Protein AF-A0A2N1RJE6-F1 (afdb_monomer)

pLDDT: mean 78.8, std 12.14, range [37.72, 94.38]

Sequence (159 aa):
MNTVMRPVQEASGKYKIQRMKLATWMESRVLPWIMLVLTVLTMTLGKRILHKDIPVLFFLLGISVLVTLFFHSSFFHNGLCPYSILLRFSARKPRSIRIVEASACIKCKKCIRVCPSNAITMTGLHGTAIIDPSICHQCEACTEVCPSSAISYKWEKCF

Foldseek 3Di:
DCPQLVVLLVVLVVVVLADPPPDPVLLDPCQLVVLLVVVVVCVVVCVVPPVDPDVVVVVVVVVVSVCSSRYQLLSCLCGNPNCNVVLLVCLVFDQKDKAFALVLAPLPCQLCVQQSNSQWDQDDPSRGIGGNSSRHPVPCRSCVRRPSSRIDMDRDGPD

Nearest PDB structures (foldseek):
  5exe-assembly1_B  TM=8.359E-01  e=6.299E-04  Moorella thermoacetica ATCC 39073
  7o80-assembly1_Bz  TM=8.201E-01  e=4.971E-03  Oryctolagus cuniculus
  9bt4-assembly1_H  TM=6.901E-01  e=7.014E-03  Methanosarcina acetivorans C2A
  8a8o-assembly1_C  TM=8.604E-01  e=3.498E-02  Methanothermococcus thermolithotrophicus DSM 2095
  7bke-assembly1_a  TM=7.650E-01  e=2.210E-02  Methanospirillum hungatei JF-1

Solvent-accessible surface area (backbone atoms only — not comparable to full-atom values): 9205 Å² total; per-residue (Å²): 124,63,84,61,51,52,60,44,47,55,50,24,62,73,69,62,52,66,62,76,77,79,53,77,74,72,72,42,90,56,47,23,56,54,33,31,52,50,52,53,49,51,58,57,49,45,63,73,71,58,85,61,92,68,66,57,67,58,55,52,50,51,51,50,54,57,47,47,46,55,40,58,60,31,52,41,54,70,25,59,32,48,56,36,56,62,50,31,62,57,29,72,70,45,76,58,44,64,46,55,42,66,90,46,50,81,65,78,58,52,40,45,77,54,35,55,52,64,26,47,47,72,54,68,99,82,45,39,61,45,60,44,57,54,54,48,80,80,79,56,53,38,48,77,61,37,91,62,64,27,51,46,82,39,79,49,81,85,124

Structure (mmCIF, N/CA/C/O backbone):
data_AF-A0A2N1RJE6-F1
#
_entry.id   AF-A0A2N1RJE6-F1
#
loop_
_atom_site.group_PDB
_atom_site.id
_atom_site.type_symbol
_atom_site.label_atom_id
_atom_site.label_alt_id
_atom_site.label_comp_id
_atom_site.label_asym_id
_atom_site.label_entity_id
_atom_site.label_seq_id
_atom_site.pdbx_PDB_ins_code
_atom_site.Cartn_x
_atom_site.Cartn_y
_atom_site.Cartn_z
_atom_site.occupancy
_atom_site.B_iso_or_equiv
_atom_site.auth_seq_id
_atom_site.auth_comp_id
_atom_site.auth_asym_id
_atom_site.auth_atom_id
_atom_site.pdbx_PDB_model_num
ATOM 1 N N . MET A 1 1 ? -4.838 -10.061 -10.957 1.00 49.06 1 MET A N 1
ATOM 2 C CA . MET A 1 1 ? -3.437 -9.862 -10.502 1.00 49.06 1 MET A CA 1
ATOM 3 C C . MET A 1 1 ? -3.077 -10.695 -9.267 1.00 49.06 1 MET A C 1
ATOM 5 O O . MET A 1 1 ? -1.940 -11.136 -9.179 1.00 49.06 1 MET A O 1
ATOM 9 N N . ASN A 1 2 ? -4.019 -11.015 -8.369 1.00 56.88 2 ASN A N 1
ATOM 10 C CA . ASN A 1 2 ? -3.747 -11.849 -7.183 1.00 56.88 2 ASN A CA 1
ATOM 11 C C . ASN A 1 2 ? -3.652 -13.366 -7.456 1.00 56.88 2 ASN A C 1
ATOM 13 O O . ASN A 1 2 ? -3.200 -14.109 -6.590 1.00 56.88 2 ASN A O 1
ATOM 17 N N . THR A 1 3 ? -4.045 -13.820 -8.651 1.00 65.31 3 THR A N 1
ATOM 18 C CA . THR A 1 3 ? -4.135 -15.240 -9.034 1.00 65.31 3 THR A CA 1
ATOM 19 C C . THR A 1 3 ? -2.788 -15.964 -9.015 1.00 65.31 3 THR A C 1
ATOM 21 O O . THR A 1 3 ? -2.731 -17.135 -8.666 1.00 65.31 3 THR A O 1
ATOM 24 N N . VAL A 1 4 ? -1.700 -15.263 -9.356 1.00 67.88 4 VAL A N 1
ATOM 25 C CA . VAL A 1 4 ? -0.339 -15.832 -9.384 1.00 67.88 4 VAL A CA 1
ATOM 26 C C . VAL A 1 4 ? 0.466 -15.413 -8.154 1.00 67.88 4 VAL A C 1
ATOM 28 O O . VAL A 1 4 ? 1.224 -16.208 -7.609 1.00 67.88 4 VAL A O 1
ATOM 31 N N . MET A 1 5 ? 0.276 -14.186 -7.660 1.00 65.62 5 MET A N 1
ATOM 32 C CA . MET A 1 5 ? 1.075 -13.667 -6.545 1.00 65.62 5 MET A CA 1
ATOM 33 C C . MET A 1 5 ? 0.746 -14.320 -5.196 1.00 65.62 5 MET A C 1
ATOM 35 O O . MET A 1 5 ? 1.675 -14.545 -4.427 1.00 65.62 5 MET A O 1
ATOM 39 N N . ARG A 1 6 ? -0.521 -14.659 -4.895 1.00 68.88 6 ARG A N 1
ATOM 40 C CA . ARG A 1 6 ? -0.880 -15.287 -3.602 1.00 68.88 6 ARG A CA 1
ATOM 41 C C . ARG A 1 6 ? -0.241 -16.677 -3.428 1.00 68.88 6 ARG A C 1
ATOM 43 O O . ARG A 1 6 ? 0.451 -16.857 -2.428 1.00 68.88 6 ARG A O 1
ATOM 50 N N . PRO A 1 7 ? -0.338 -17.609 -4.401 1.00 72.25 7 PRO A N 1
ATOM 51 C CA . PRO A 1 7 ? 0.344 -18.903 -4.303 1.00 72.25 7 PRO A CA 1
ATOM 52 C C . PRO A 1 7 ? 1.868 -18.771 -4.195 1.00 72.25 7 PRO A C 1
ATOM 54 O O . PRO A 1 7 ? 2.505 -19.489 -3.429 1.00 72.25 7 PRO A O 1
ATOM 57 N N . VAL A 1 8 ? 2.463 -17.826 -4.934 1.00 71.12 8 VAL A N 1
ATOM 58 C CA . VAL A 1 8 ? 3.912 -17.568 -4.900 1.00 71.12 8 VAL A CA 1
ATOM 59 C C . VAL A 1 8 ? 4.354 -17.035 -3.535 1.00 71.12 8 VAL A C 1
ATOM 61 O O . VAL A 1 8 ? 5.383 -17.464 -3.015 1.00 71.12 8 VAL A O 1
ATOM 64 N N . GLN A 1 9 ? 3.572 -16.146 -2.916 1.00 67.50 9 GLN A N 1
ATOM 65 C CA . GLN A 1 9 ? 3.840 -15.651 -1.564 1.00 67.50 9 GLN A CA 1
ATOM 66 C C . GLN A 1 9 ? 3.695 -16.749 -0.506 1.00 67.50 9 GLN A C 1
ATOM 68 O O . GLN A 1 9 ? 4.545 -16.852 0.376 1.00 67.50 9 GLN A O 1
ATOM 73 N N . GLU A 1 10 ? 2.665 -17.591 -0.604 1.00 72.19 10 GLU A N 1
ATOM 74 C CA . GLU A 1 10 ? 2.461 -18.731 0.299 1.00 72.19 10 GLU A CA 1
ATOM 75 C C . GLU A 1 10 ? 3.603 -19.748 0.187 1.00 72.19 10 GLU A C 1
ATOM 77 O O . GLU A 1 10 ? 4.158 -20.185 1.200 1.00 72.19 10 GLU A O 1
ATOM 82 N N . ALA A 1 11 ? 4.017 -20.070 -1.043 1.00 72.50 11 ALA A N 1
ATOM 83 C CA . ALA A 1 11 ? 5.150 -20.946 -1.305 1.00 72.50 11 ALA A CA 1
ATOM 84 C C . ALA A 1 11 ? 6.459 -20.343 -0.774 1.00 72.50 11 ALA A C 1
ATOM 86 O O . ALA A 1 11 ? 7.194 -21.006 -0.044 1.00 72.50 11 ALA A O 1
ATOM 87 N N . SER A 1 12 ? 6.739 -19.073 -1.068 1.00 65.31 12 SER A N 1
ATOM 88 C CA . SER A 1 12 ? 7.966 -18.412 -0.608 1.00 65.31 12 SER A CA 1
ATOM 89 C C . SER A 1 12 ? 8.026 -18.284 0.924 1.00 65.31 12 SER A C 1
ATOM 91 O O . SER A 1 12 ? 9.076 -18.529 1.529 1.00 65.31 12 SER A O 1
ATOM 93 N N . GLY A 1 13 ? 6.888 -18.014 1.577 1.00 63.62 13 GLY A N 1
ATOM 94 C CA . GLY A 1 13 ? 6.765 -18.020 3.036 1.00 63.62 13 GLY A CA 1
ATOM 95 C C . GLY A 1 13 ? 7.032 -19.398 3.650 1.00 63.62 13 GLY A C 1
ATOM 96 O O . GLY A 1 13 ? 7.708 -19.496 4.676 1.00 63.62 13 GLY A O 1
ATOM 97 N N . LYS A 1 14 ? 6.586 -20.474 2.986 1.00 70.06 14 LYS A N 1
ATOM 98 C CA . LYS A 1 14 ? 6.837 -21.866 3.396 1.00 70.06 14 LYS A CA 1
ATOM 99 C C . LYS A 1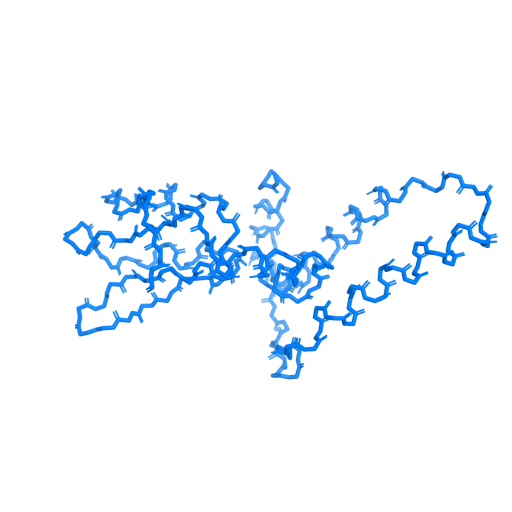 14 ? 8.324 -22.239 3.329 1.00 70.06 14 LYS A C 1
ATOM 101 O O . LYS A 1 14 ? 8.812 -22.923 4.225 1.00 70.06 14 LYS A O 1
ATOM 106 N N . TYR A 1 15 ? 9.051 -21.753 2.320 1.00 70.31 15 TYR A N 1
ATOM 107 C CA . TYR A 1 15 ? 10.483 -22.035 2.129 1.00 70.31 15 TYR A CA 1
ATOM 108 C C . TYR A 1 15 ? 11.434 -21.037 2.825 1.00 70.31 15 TYR A C 1
ATOM 110 O O . TYR A 1 15 ? 12.647 -21.188 2.723 1.00 70.31 15 TYR A O 1
ATOM 118 N N . LYS A 1 16 ? 10.921 -20.033 3.561 1.00 59.00 16 LYS A N 1
ATOM 119 C CA . LYS A 1 16 ? 11.710 -18.995 4.272 1.00 59.00 16 LYS A CA 1
ATOM 120 C C . LYS A 1 16 ? 12.694 -18.197 3.387 1.00 59.00 16 LYS A C 1
ATOM 122 O O . LYS A 1 16 ? 13.627 -17.591 3.914 1.00 59.00 16 LYS A O 1
ATOM 127 N N . ILE A 1 17 ? 12.476 -18.142 2.071 1.00 65.31 17 ILE A N 1
ATOM 128 C CA . ILE A 1 17 ? 13.359 -17.447 1.109 1.00 65.31 17 ILE A CA 1
ATOM 129 C C . ILE A 1 17 ? 13.185 -15.914 1.193 1.00 65.31 17 ILE A C 1
ATOM 131 O O . ILE A 1 17 ? 14.131 -15.160 0.967 1.00 65.31 17 ILE A O 1
ATOM 135 N N . GLN A 1 18 ? 12.006 -15.440 1.618 1.00 57.16 18 GLN A N 1
ATOM 136 C CA . GLN A 1 18 ? 11.656 -14.029 1.860 1.00 57.16 18 GLN A CA 1
ATOM 137 C C . GLN A 1 18 ? 12.379 -13.416 3.081 1.00 57.16 18 GLN A C 1
ATOM 139 O O . GLN A 1 18 ? 11.746 -13.016 4.057 1.00 57.16 18 GLN A O 1
ATOM 144 N N . ARG A 1 19 ? 13.716 -13.360 3.094 1.00 53.62 19 ARG A N 1
ATOM 145 C CA . ARG A 1 19 ? 14.463 -12.830 4.254 1.00 53.62 19 ARG A CA 1
ATOM 146 C C . ARG A 1 19 ? 15.744 -12.061 3.946 1.00 53.62 19 ARG A C 1
ATOM 148 O O . ARG A 1 19 ? 16.571 -11.883 4.838 1.00 53.62 19 ARG A O 1
ATOM 155 N N . MET A 1 20 ? 15.899 -11.510 2.747 1.00 53.41 20 MET A N 1
ATOM 156 C CA . MET A 1 20 ? 16.906 -10.460 2.577 1.00 53.41 20 MET A CA 1
ATOM 157 C C . MET A 1 20 ? 16.403 -9.197 3.283 1.00 53.41 20 MET A C 1
ATOM 159 O O . MET A 1 20 ? 15.420 -8.593 2.854 1.00 53.41 20 MET A O 1
ATOM 163 N N . LYS A 1 21 ? 17.027 -8.838 4.417 1.00 47.59 21 LYS A N 1
ATOM 164 C CA . LYS A 1 21 ? 16.762 -7.571 5.113 1.00 47.59 21 LYS A CA 1
ATOM 165 C C . LYS A 1 21 ? 16.907 -6.448 4.090 1.00 47.59 21 LYS A C 1
ATOM 167 O O . LYS A 1 21 ? 17.972 -6.293 3.497 1.00 47.59 21 LYS A O 1
ATOM 172 N N . LEU A 1 22 ? 15.828 -5.701 3.877 1.00 52.66 22 LEU A N 1
ATOM 173 C CA . LEU A 1 22 ? 15.826 -4.521 3.029 1.00 52.66 22 LEU A CA 1
ATOM 174 C C . LEU A 1 22 ? 16.869 -3.554 3.609 1.00 52.66 22 LEU A C 1
ATOM 176 O O . LEU A 1 22 ? 16.665 -2.995 4.685 1.00 52.66 22 LEU A O 1
ATOM 180 N N . ALA A 1 23 ? 18.030 -3.429 2.962 1.00 53.72 23 ALA A N 1
ATOM 181 C CA . ALA A 1 23 ? 18.984 -2.387 3.312 1.00 53.72 23 ALA A CA 1
ATOM 182 C C . ALA A 1 23 ? 18.255 -1.044 3.176 1.00 53.72 23 ALA A C 1
ATOM 184 O O . ALA A 1 23 ? 17.558 -0.830 2.185 1.00 53.72 23 ALA A O 1
ATOM 185 N N . THR A 1 24 ? 18.407 -0.139 4.141 1.00 55.41 24 THR A N 1
ATOM 186 C CA . THR A 1 24 ? 17.721 1.170 4.168 1.00 55.41 24 THR A CA 1
ATOM 187 C C . THR A 1 24 ? 17.936 1.997 2.890 1.00 55.41 24 THR A C 1
ATOM 189 O O . THR A 1 24 ? 17.130 2.859 2.558 1.00 55.41 24 THR A O 1
ATOM 192 N N . TRP A 1 25 ? 18.981 1.686 2.119 1.00 48.84 25 TRP A N 1
ATOM 193 C CA . TRP A 1 25 ? 19.288 2.286 0.819 1.00 48.84 25 TRP A CA 1
ATOM 194 C C . TRP A 1 25 ? 18.347 1.852 -0.329 1.00 48.84 25 TRP A C 1
ATOM 196 O O . TRP A 1 25 ? 18.088 2.628 -1.251 1.00 48.84 25 TRP A O 1
ATOM 206 N N . MET A 1 26 ? 17.777 0.640 -0.262 1.00 52.56 26 MET A N 1
ATOM 207 C CA . MET A 1 26 ? 16.804 0.118 -1.242 1.00 52.56 26 MET A CA 1
ATOM 208 C C . MET A 1 26 ? 15.398 0.714 -1.074 1.00 52.56 26 MET A C 1
ATOM 210 O O . MET A 1 26 ? 14.578 0.609 -1.982 1.00 52.56 26 MET A O 1
ATOM 214 N N . GLU A 1 27 ? 15.129 1.388 0.044 1.00 61.47 27 GLU A N 1
ATOM 215 C CA . GLU A 1 27 ? 13.894 2.142 0.296 1.00 61.47 27 GLU A CA 1
ATOM 216 C C . GLU A 1 27 ? 14.061 3.634 -0.052 1.00 61.47 27 GLU A C 1
ATOM 218 O O . GLU A 1 27 ? 13.446 4.526 0.531 1.00 61.47 27 GLU A O 1
ATOM 223 N N . SER A 1 28 ? 14.933 3.947 -1.013 1.00 67.38 28 SER A N 1
ATOM 224 C CA . SER A 1 28 ? 15.125 5.321 -1.465 1.00 67.38 28 SER A CA 1
ATOM 225 C C . SER A 1 28 ? 13.970 5.771 -2.368 1.00 67.38 28 SER A C 1
ATOM 227 O O . SER A 1 28 ? 13.516 5.050 -3.259 1.00 67.38 28 SER A O 1
ATOM 229 N N . ARG A 1 29 ? 13.528 7.030 -2.212 1.00 70.19 29 ARG A N 1
ATOM 230 C CA . ARG A 1 29 ? 12.538 7.666 -3.115 1.00 70.19 29 ARG A CA 1
ATOM 231 C C . ARG A 1 29 ? 13.012 7.751 -4.577 1.00 70.19 29 ARG A C 1
ATOM 233 O O . ARG A 1 29 ? 12.230 8.124 -5.448 1.00 70.19 29 ARG A O 1
ATOM 240 N N . VAL A 1 30 ? 14.279 7.429 -4.831 1.00 81.75 30 VAL A N 1
ATOM 241 C CA . VAL A 1 30 ? 14.953 7.509 -6.130 1.00 81.75 30 VAL A CA 1
ATOM 242 C C . VAL A 1 30 ? 14.752 6.232 -6.952 1.00 81.75 30 VAL A C 1
ATOM 244 O O . VAL A 1 30 ? 14.695 6.298 -8.177 1.00 81.75 30 VAL A O 1
ATOM 247 N N . LEU A 1 31 ? 14.579 5.075 -6.305 1.00 83.81 31 LEU A N 1
ATOM 248 C CA . LEU A 1 31 ? 14.529 3.777 -6.982 1.00 83.81 31 LEU A CA 1
ATOM 249 C C . LEU A 1 31 ? 13.402 3.668 -8.035 1.00 83.81 31 LEU A C 1
ATOM 251 O O . LEU A 1 31 ? 13.690 3.240 -9.155 1.00 83.81 31 LEU A O 1
ATOM 255 N N . PRO A 1 32 ? 12.172 4.159 -7.784 1.00 84.81 32 PRO A N 1
ATOM 256 C CA . PRO A 1 32 ? 11.134 4.187 -8.813 1.00 84.81 32 PRO A CA 1
ATOM 257 C C . PRO A 1 32 ? 11.488 5.052 -10.035 1.00 84.81 32 PRO A C 1
ATOM 259 O O . PRO A 1 32 ? 11.089 4.725 -11.151 1.00 84.81 32 PRO A O 1
ATOM 262 N N . TRP A 1 33 ? 12.243 6.145 -9.852 1.00 86.00 33 TRP A N 1
ATOM 263 C CA . TRP A 1 33 ? 12.640 7.037 -10.953 1.00 86.00 33 TRP A CA 1
ATOM 264 C C . TRP A 1 33 ? 13.668 6.359 -11.848 1.00 86.00 33 TRP A C 1
ATOM 266 O O . TRP A 1 33 ? 13.530 6.389 -13.069 1.00 86.00 33 TRP A O 1
ATOM 276 N N . ILE A 1 34 ? 14.649 5.690 -11.235 1.00 88.06 34 ILE A N 1
AT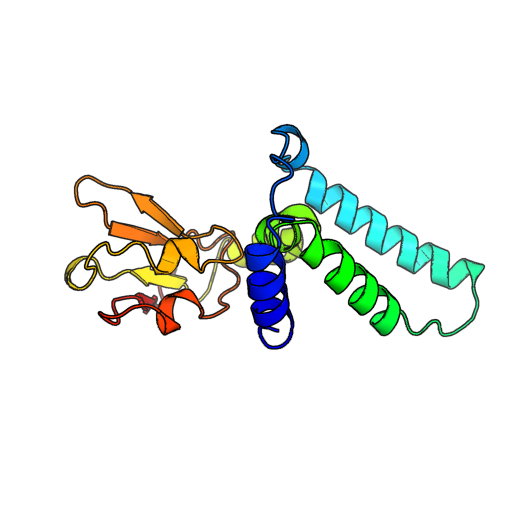OM 277 C CA . ILE A 1 34 ? 15.642 4.883 -11.950 1.00 88.06 34 ILE A CA 1
ATOM 278 C C . ILE A 1 34 ? 14.935 3.812 -12.784 1.00 88.06 34 ILE A C 1
ATOM 280 O O . ILE A 1 34 ? 15.224 3.671 -13.968 1.00 88.06 34 ILE A O 1
ATOM 284 N N . MET A 1 35 ? 13.968 3.101 -12.199 1.00 87.06 35 MET A N 1
ATOM 285 C CA . MET A 1 35 ? 13.232 2.039 -12.892 1.00 87.06 35 MET A CA 1
ATOM 286 C C . MET A 1 35 ? 12.370 2.562 -14.042 1.00 87.06 35 MET A C 1
ATOM 288 O O . MET A 1 35 ? 12.318 1.933 -15.100 1.00 87.06 35 MET A O 1
ATOM 292 N N . LEU A 1 36 ? 11.729 3.722 -13.876 1.00 86.88 36 LEU A N 1
ATOM 293 C CA . LEU A 1 36 ? 10.970 4.372 -14.945 1.00 86.88 36 LEU A CA 1
ATOM 294 C C . LEU A 1 36 ? 11.892 4.756 -16.110 1.00 86.88 36 LEU A C 1
ATOM 296 O O . LEU A 1 36 ? 11.615 4.388 -17.251 1.00 86.88 36 LEU A O 1
ATOM 300 N N . VAL A 1 37 ? 13.017 5.424 -15.828 1.00 89.50 37 VAL A N 1
ATOM 301 C CA . VAL A 1 37 ? 14.004 5.816 -16.848 1.00 89.50 37 VAL A CA 1
ATOM 302 C C . VAL A 1 37 ? 14.588 4.588 -17.547 1.00 89.50 37 VAL A C 1
ATOM 304 O O . VAL A 1 37 ? 14.621 4.548 -18.774 1.00 89.50 37 VAL A O 1
ATOM 307 N N . LEU A 1 38 ? 14.972 3.553 -16.795 1.00 88.56 38 LEU A N 1
ATOM 308 C CA . LEU A 1 38 ? 15.495 2.298 -17.338 1.00 88.56 38 LEU A CA 1
ATOM 309 C C . LEU A 1 38 ? 14.478 1.606 -18.258 1.00 88.56 38 LEU A C 1
ATOM 311 O O . LEU A 1 38 ? 14.834 1.132 -19.335 1.00 88.56 38 LEU A O 1
ATOM 315 N N . THR A 1 39 ? 13.201 1.578 -17.876 1.00 84.62 39 THR A N 1
ATOM 316 C CA . THR A 1 39 ? 12.141 0.973 -18.697 1.00 84.62 39 THR A CA 1
ATOM 317 C C . THR A 1 39 ? 11.930 1.759 -19.996 1.00 84.62 39 THR A C 1
ATOM 319 O O . THR A 1 39 ? 11.854 1.173 -21.071 1.00 84.62 39 THR A O 1
ATOM 322 N N . VAL A 1 40 ? 11.915 3.094 -19.940 1.00 87.56 40 VAL A N 1
ATOM 323 C CA . VAL A 1 40 ? 11.794 3.936 -21.145 1.00 87.56 40 VAL A CA 1
ATOM 324 C C . VAL A 1 40 ? 13.020 3.787 -22.057 1.00 87.56 40 VAL A C 1
ATOM 326 O O . VAL A 1 40 ? 12.874 3.651 -23.275 1.00 87.56 40 VAL A O 1
ATOM 329 N N . LEU A 1 41 ? 14.230 3.753 -21.491 1.00 87.94 41 LEU A N 1
ATOM 330 C CA . LEU A 1 41 ? 15.469 3.541 -22.245 1.00 87.94 41 LEU A CA 1
ATOM 331 C C . LEU A 1 41 ? 15.486 2.170 -22.922 1.00 87.94 41 LEU A C 1
ATOM 333 O O . LEU A 1 41 ? 15.725 2.088 -24.119 1.00 87.94 41 LEU A O 1
ATOM 337 N N . THR A 1 42 ? 15.168 1.096 -22.203 1.00 83.62 42 THR A N 1
ATOM 338 C CA . THR A 1 42 ? 15.127 -0.257 -22.786 1.00 83.62 42 THR A CA 1
ATOM 339 C C . THR A 1 42 ? 14.084 -0.376 -23.898 1.00 83.62 42 THR A C 1
ATOM 341 O O . THR A 1 42 ? 14.373 -0.973 -24.933 1.00 83.62 42 THR A O 1
ATOM 344 N N . MET A 1 43 ? 12.911 0.252 -23.759 1.00 78.38 43 MET A N 1
ATOM 345 C CA . MET A 1 43 ? 11.888 0.266 -24.813 1.00 78.38 43 MET A CA 1
ATOM 346 C C . MET A 1 43 ? 12.311 1.075 -26.050 1.00 78.38 43 MET A C 1
ATOM 348 O O . MET A 1 43 ? 12.019 0.673 -27.178 1.00 78.38 43 MET A O 1
ATOM 352 N N . THR A 1 44 ? 13.006 2.201 -25.868 1.00 83.06 44 THR A N 1
ATOM 353 C CA . THR A 1 44 ? 13.477 3.048 -26.981 1.00 83.06 44 THR A CA 1
ATOM 354 C C . THR A 1 44 ? 14.695 2.457 -27.693 1.00 83.06 44 THR A C 1
ATOM 356 O O . THR A 1 44 ? 14.741 2.457 -28.924 1.00 83.06 44 THR A O 1
ATOM 359 N N . LEU A 1 45 ? 15.649 1.890 -26.948 1.00 82.44 45 LEU A N 1
ATOM 360 C CA . LEU A 1 45 ? 16.838 1.227 -27.492 1.00 82.44 45 LEU A CA 1
ATOM 361 C C . LEU A 1 45 ? 16.499 -0.131 -28.118 1.00 82.44 45 LEU A C 1
ATOM 3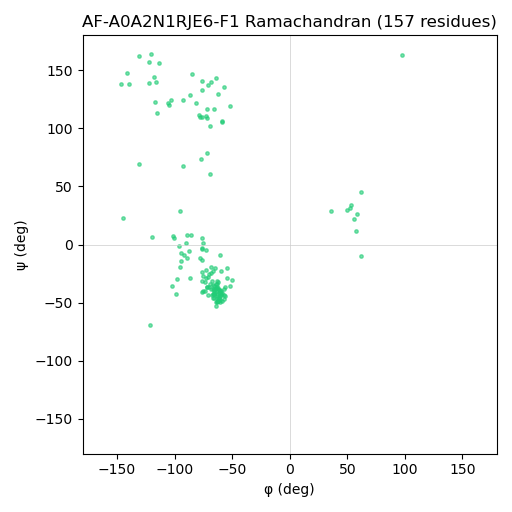63 O O . LEU A 1 45 ? 16.989 -0.448 -29.198 1.00 82.44 45 LEU A O 1
ATOM 367 N N . GLY A 1 46 ? 15.610 -0.908 -27.492 1.00 73.75 46 GLY A N 1
ATOM 368 C CA . GLY A 1 46 ? 15.175 -2.213 -27.994 1.00 73.75 46 GLY A CA 1
ATOM 369 C C . GLY A 1 46 ? 14.513 -2.122 -29.369 1.00 73.75 46 GLY A C 1
ATOM 370 O O . GLY A 1 46 ? 14.834 -2.914 -30.253 1.00 73.75 46 GLY A O 1
ATOM 371 N N . LYS A 1 47 ? 13.675 -1.097 -29.596 1.00 71.44 47 LYS A N 1
ATOM 372 C CA . LYS A 1 47 ? 13.103 -0.816 -30.925 1.00 71.44 47 LYS A CA 1
ATOM 373 C C . LYS A 1 47 ? 14.155 -0.429 -31.967 1.00 71.44 47 LYS A C 1
ATOM 375 O O . LYS A 1 47 ? 13.980 -0.765 -33.133 1.00 71.44 47 LYS A O 1
ATOM 380 N N . ARG A 1 48 ? 15.221 0.276 -31.564 1.00 77.06 48 ARG A N 1
ATOM 381 C CA . ARG A 1 48 ? 16.305 0.690 -32.472 1.00 77.06 48 ARG A CA 1
ATOM 382 C C . ARG A 1 48 ? 17.257 -0.445 -32.842 1.00 77.06 48 ARG A C 1
ATOM 384 O O . ARG A 1 48 ? 17.807 -0.402 -33.931 1.00 77.06 48 ARG A O 1
ATOM 391 N N . ILE A 1 49 ? 17.479 -1.409 -31.947 1.00 78.19 49 ILE A N 1
ATOM 392 C CA . ILE A 1 49 ? 18.514 -2.436 -32.131 1.00 78.19 49 ILE A CA 1
ATOM 393 C C . ILE A 1 49 ? 17.932 -3.751 -32.658 1.00 78.19 49 ILE A C 1
ATOM 395 O O . ILE A 1 49 ? 18.543 -4.365 -33.526 1.00 78.19 49 ILE A O 1
ATOM 399 N N . LEU A 1 50 ? 16.784 -4.217 -32.144 1.00 69.38 50 LEU A N 1
ATOM 400 C CA . LEU A 1 50 ? 16.400 -5.620 -32.343 1.00 69.38 50 LEU A CA 1
ATOM 401 C C . LEU A 1 50 ? 15.483 -5.912 -33.539 1.00 69.38 50 LEU A C 1
ATOM 403 O O . LEU A 1 50 ? 15.362 -7.087 -33.860 1.00 69.38 50 LEU A O 1
ATOM 407 N N . HIS A 1 51 ? 14.844 -4.910 -34.172 1.00 70.69 51 HIS A N 1
ATOM 408 C CA . HIS A 1 51 ? 13.942 -5.037 -35.347 1.00 70.69 51 HIS A CA 1
ATOM 409 C C . HIS A 1 51 ? 13.053 -6.308 -35.397 1.00 70.69 51 HIS A C 1
ATOM 411 O O . HIS A 1 51 ? 12.695 -6.794 -36.467 1.00 70.69 51 HIS A O 1
ATOM 417 N N . LYS A 1 52 ? 12.689 -6.864 -34.238 1.00 75.56 52 LYS A N 1
ATOM 418 C CA . LYS A 1 52 ? 11.966 -8.127 -34.086 1.00 75.56 52 LYS A CA 1
ATOM 419 C C . LYS A 1 52 ? 10.948 -7.958 -32.975 1.00 75.56 52 LYS A C 1
ATOM 421 O O . LYS A 1 52 ? 11.264 -7.377 -31.935 1.00 75.56 52 LYS A O 1
ATOM 426 N N . ASP A 1 53 ? 9.752 -8.492 -33.189 1.00 68.00 53 ASP A N 1
ATOM 427 C CA . ASP A 1 53 ? 8.675 -8.490 -32.204 1.00 68.00 53 ASP A CA 1
ATOM 428 C C . ASP A 1 53 ? 9.009 -9.474 -31.081 1.00 68.00 53 ASP A C 1
ATOM 430 O O . ASP A 1 53 ? 8.562 -10.620 -31.043 1.00 68.00 53 ASP A O 1
ATOM 434 N N . ILE A 1 54 ? 9.876 -9.045 -30.165 1.00 70.69 54 ILE A N 1
ATOM 435 C CA . ILE A 1 54 ? 10.098 -9.768 -28.920 1.00 70.69 54 ILE A CA 1
ATOM 436 C C . ILE A 1 54 ? 8.767 -9.748 -28.173 1.00 70.69 54 ILE A C 1
ATOM 438 O O . ILE A 1 54 ? 8.207 -8.667 -27.961 1.00 70.69 54 ILE A O 1
ATOM 442 N N . PRO A 1 55 ? 8.263 -10.895 -27.700 1.00 78.75 55 PRO A N 1
ATOM 443 C CA . PRO A 1 55 ? 7.075 -10.912 -26.873 1.00 78.75 55 PRO A CA 1
ATOM 444 C C . PRO A 1 55 ? 7.450 -10.464 -25.451 1.00 78.75 55 PRO A C 1
ATOM 446 O O . PRO A 1 55 ? 7.538 -11.261 -24.517 1.00 78.75 55 PRO A O 1
ATOM 449 N N . VAL A 1 56 ? 7.699 -9.157 -25.294 1.00 75.44 56 VAL A N 1
ATOM 450 C CA . VAL A 1 56 ? 8.146 -8.479 -24.061 1.00 75.44 56 VAL A CA 1
ATOM 451 C C . VAL A 1 56 ? 7.266 -8.848 -22.864 1.00 75.44 56 VAL A C 1
ATOM 453 O O . VAL A 1 56 ? 7.758 -8.944 -21.742 1.00 75.44 56 VAL A O 1
ATOM 456 N N . LEU A 1 57 ? 5.986 -9.138 -23.107 1.00 77.62 57 LEU A N 1
ATOM 457 C CA . LEU A 1 57 ? 5.046 -9.597 -22.091 1.00 77.62 57 LEU A CA 1
ATOM 458 C C . LEU A 1 57 ? 5.518 -10.867 -21.364 1.00 77.62 57 LEU A C 1
ATOM 460 O O . LEU A 1 57 ? 5.451 -10.908 -20.138 1.00 77.62 57 LEU A O 1
ATOM 464 N N . PHE A 1 58 ? 6.033 -11.878 -22.075 1.00 81.50 58 PHE A N 1
ATOM 465 C CA . PHE A 1 58 ? 6.493 -13.121 -21.440 1.00 81.50 58 PHE A CA 1
ATOM 466 C C . PHE A 1 58 ? 7.769 -12.909 -20.627 1.00 81.50 58 PHE A C 1
ATOM 468 O O . PHE A 1 58 ? 7.902 -13.467 -19.539 1.00 81.50 58 PHE A O 1
ATOM 475 N N . PHE A 1 59 ? 8.680 -12.058 -21.105 1.00 81.12 59 PHE A N 1
ATOM 476 C CA . PHE A 1 59 ? 9.895 -11.715 -20.367 1.00 81.12 59 PHE A CA 1
ATOM 477 C C . PHE A 1 59 ? 9.583 -10.912 -19.101 1.00 81.12 59 PHE A C 1
ATOM 479 O O . PHE A 1 59 ? 10.100 -11.231 -18.035 1.00 81.12 59 PHE A O 1
ATOM 486 N N . LEU A 1 60 ? 8.687 -9.922 -19.180 1.00 74.94 60 LEU A N 1
ATOM 487 C CA . LEU A 1 60 ? 8.235 -9.161 -18.011 1.00 74.94 60 LEU A CA 1
ATOM 488 C C . LEU A 1 60 ? 7.502 -10.046 -16.998 1.00 74.94 60 LEU A C 1
ATOM 490 O O . LEU A 1 60 ? 7.723 -9.904 -15.796 1.00 74.94 60 LEU A O 1
ATOM 494 N N . LEU A 1 61 ? 6.673 -10.980 -17.470 1.00 79.56 61 LEU A N 1
ATOM 495 C CA . LEU A 1 61 ? 6.012 -11.965 -16.618 1.00 79.56 61 LEU A CA 1
ATOM 496 C C . LEU A 1 61 ? 7.045 -12.863 -15.916 1.00 79.56 61 LEU A C 1
ATOM 498 O O . LEU A 1 61 ? 6.990 -13.016 -14.699 1.00 79.56 61 LEU A O 1
ATOM 502 N N . GLY A 1 62 ? 8.014 -13.405 -16.660 1.00 83.81 62 GLY A N 1
ATOM 503 C CA . GLY A 1 62 ? 9.068 -14.266 -16.118 1.00 83.81 62 GLY A CA 1
ATOM 504 C C . GLY A 1 62 ? 9.941 -13.553 -15.083 1.00 83.81 62 GLY A C 1
ATOM 505 O O . GLY A 1 62 ? 10.157 -14.079 -13.992 1.00 83.81 62 GLY A O 1
ATOM 506 N N . ILE A 1 63 ? 10.372 -12.321 -15.380 1.00 82.12 63 ILE A N 1
ATOM 507 C CA . ILE A 1 63 ? 11.133 -11.478 -14.446 1.00 82.12 63 ILE A CA 1
ATOM 508 C C . ILE A 1 63 ? 10.291 -11.156 -13.208 1.00 82.12 63 ILE A C 1
ATOM 510 O O . ILE A 1 63 ? 10.799 -11.242 -12.094 1.00 82.12 63 ILE A O 1
ATOM 514 N N . SER A 1 64 ? 9.006 -10.826 -13.368 1.00 76.19 64 SER A N 1
ATOM 515 C CA . SER A 1 64 ? 8.109 -10.540 -12.244 1.00 76.19 64 SER A CA 1
ATOM 516 C C . SER A 1 64 ? 7.971 -11.739 -11.304 1.00 76.19 64 SER A C 1
ATOM 518 O O . SER A 1 64 ? 8.158 -11.577 -10.098 1.00 76.19 64 SER A O 1
ATOM 520 N N . VAL A 1 65 ? 7.723 -12.939 -11.845 1.00 82.19 65 VAL A N 1
ATOM 521 C CA . VAL A 1 65 ? 7.626 -14.177 -11.056 1.00 82.19 65 VAL A CA 1
ATOM 522 C C . VAL A 1 65 ? 8.940 -14.443 -10.325 1.00 82.19 65 VAL A C 1
ATOM 524 O O . VAL A 1 65 ? 8.931 -14.626 -9.108 1.00 82.19 65 VAL A O 1
ATOM 527 N N . LEU A 1 66 ? 10.071 -14.375 -11.033 1.00 81.75 66 LEU A N 1
ATOM 528 C CA . LEU A 1 66 ? 11.393 -14.593 -10.450 1.00 81.75 66 LEU A CA 1
ATOM 529 C C . LEU A 1 66 ? 11.678 -13.604 -9.311 1.00 81.75 66 LEU A C 1
ATOM 531 O O . LEU A 1 66 ? 12.029 -14.016 -8.211 1.00 81.75 66 LEU A O 1
ATOM 535 N N . VAL A 1 67 ? 11.441 -12.308 -9.524 1.00 77.19 67 VAL A N 1
ATOM 536 C CA . VAL A 1 67 ? 11.624 -11.272 -8.497 1.00 77.19 67 VAL A CA 1
ATOM 537 C C . VAL A 1 67 ? 10.708 -11.511 -7.295 1.00 77.19 67 VAL A C 1
ATOM 539 O O . VAL A 1 67 ? 11.164 -11.390 -6.162 1.00 77.19 67 VAL A O 1
ATOM 542 N N . THR A 1 68 ? 9.443 -11.891 -7.502 1.00 73.00 68 THR A N 1
ATOM 543 C CA . THR A 1 68 ? 8.497 -12.144 -6.397 1.00 73.00 68 THR A CA 1
ATOM 544 C C . THR A 1 68 ? 8.829 -13.373 -5.548 1.00 73.00 68 THR A C 1
ATOM 546 O O . THR A 1 68 ? 8.373 -13.457 -4.407 1.00 73.00 68 THR A O 1
ATOM 549 N N . LEU A 1 69 ? 9.644 -14.305 -6.055 1.00 76.69 69 LEU A N 1
ATOM 550 C CA . LEU A 1 69 ? 10.142 -15.434 -5.265 1.00 76.69 69 LEU A CA 1
ATOM 551 C C . LEU A 1 69 ? 11.188 -14.992 -4.229 1.00 76.69 69 LEU A C 1
ATOM 553 O O . LEU A 1 69 ? 11.188 -15.517 -3.114 1.00 76.69 69 LEU A O 1
ATOM 557 N N . PHE A 1 70 ? 12.031 -14.011 -4.578 1.00 77.75 70 PHE A N 1
ATOM 558 C CA . PHE A 1 70 ? 13.140 -13.528 -3.743 1.00 77.75 70 PHE A CA 1
ATOM 559 C C . PHE A 1 70 ? 12.815 -12.261 -2.933 1.00 77.75 70 PHE A C 1
ATOM 561 O O . PHE A 1 70 ? 13.358 -12.071 -1.845 1.00 77.75 70 PHE A O 1
ATOM 568 N N . PHE A 1 71 ? 11.928 -11.396 -3.431 1.00 73.56 71 PHE A N 1
ATOM 569 C CA . PHE A 1 71 ? 11.601 -10.101 -2.829 1.00 73.56 71 PHE A CA 1
ATOM 570 C C . PHE A 1 71 ? 10.127 -10.019 -2.416 1.00 73.56 71 PHE A C 1
ATOM 572 O O . PHE A 1 71 ? 9.235 -10.513 -3.104 1.00 73.56 71 PHE A O 1
ATOM 579 N N . HIS A 1 72 ? 9.853 -9.341 -1.295 1.00 71.31 72 HIS A N 1
ATOM 580 C CA . HIS A 1 72 ? 8.481 -9.085 -0.852 1.00 71.31 72 HIS A CA 1
ATOM 581 C C . HIS A 1 72 ? 7.745 -8.200 -1.868 1.00 71.31 72 HIS A C 1
ATOM 583 O O . HIS A 1 72 ? 8.322 -7.261 -2.422 1.00 71.31 72 HIS A O 1
ATOM 589 N N . SER A 1 73 ? 6.450 -8.438 -2.082 1.00 72.56 73 SER A N 1
ATOM 590 C CA . SER A 1 73 ? 5.664 -7.714 -3.095 1.00 72.56 73 SER A CA 1
ATOM 591 C C . SER A 1 73 ? 5.614 -6.201 -2.873 1.00 72.56 73 SER A C 1
ATOM 593 O O . SER A 1 73 ? 5.455 -5.444 -3.830 1.00 72.56 73 SER A O 1
ATOM 595 N N . SER A 1 74 ? 5.842 -5.744 -1.642 1.00 74.00 74 SER A N 1
ATOM 596 C CA . SER A 1 74 ? 5.962 -4.318 -1.322 1.00 74.00 74 SER A CA 1
ATOM 597 C C . SER A 1 74 ? 7.139 -3.662 -2.026 1.00 74.00 74 SER A C 1
ATOM 599 O O . SER A 1 74 ? 7.005 -2.540 -2.501 1.00 74.00 74 SER A O 1
ATOM 601 N N . PHE A 1 75 ? 8.266 -4.366 -2.167 1.00 76.88 75 PHE A N 1
ATOM 602 C CA . PHE A 1 75 ? 9.423 -3.850 -2.894 1.00 76.88 75 PHE A CA 1
ATOM 603 C C . PHE A 1 75 ? 9.117 -3.688 -4.384 1.00 76.88 75 PHE A C 1
ATOM 605 O O . PHE A 1 75 ? 9.493 -2.690 -4.997 1.00 76.88 75 PHE A O 1
ATOM 612 N N . PHE A 1 76 ? 8.357 -4.625 -4.956 1.00 79.06 76 PHE A N 1
ATOM 613 C CA . PHE A 1 76 ? 7.925 -4.510 -6.340 1.00 79.06 76 PHE A CA 1
ATOM 614 C C . PHE A 1 76 ? 7.007 -3.300 -6.542 1.00 79.06 76 PHE A C 1
ATOM 616 O O . PHE A 1 76 ? 7.291 -2.443 -7.370 1.00 79.06 76 PHE A O 1
ATOM 623 N N . HIS A 1 77 ? 5.940 -3.172 -5.756 1.00 78.56 77 HIS A N 1
ATOM 624 C CA . HIS A 1 77 ? 4.948 -2.116 -5.964 1.00 78.56 77 HIS A CA 1
ATOM 625 C C . HIS A 1 77 ? 5.421 -0.710 -5.553 1.00 78.56 77 HIS A C 1
ATOM 627 O O . HIS A 1 77 ? 5.052 0.277 -6.193 1.00 78.56 77 HIS A O 1
ATOM 633 N N . ASN A 1 78 ? 6.274 -0.603 -4.531 1.00 79.75 78 ASN A N 1
ATOM 634 C CA . ASN A 1 78 ? 6.755 0.687 -4.027 1.00 79.75 78 ASN A CA 1
ATOM 635 C C . ASN A 1 78 ? 8.102 1.119 -4.620 1.00 79.75 78 ASN A C 1
ATOM 637 O O . ASN A 1 78 ? 8.438 2.302 -4.523 1.00 79.75 78 ASN A O 1
ATOM 641 N N . GLY A 1 79 ? 8.862 0.174 -5.178 1.00 78.94 79 GLY A N 1
ATOM 642 C CA . GLY A 1 79 ? 10.224 0.365 -5.666 1.00 78.94 79 GLY A CA 1
ATOM 643 C C . GLY A 1 79 ? 10.367 0.034 -7.148 1.00 78.94 79 GLY A C 1
ATOM 644 O O . GLY A 1 79 ? 10.581 0.929 -7.959 1.00 78.94 79 GLY A O 1
ATOM 645 N N . LEU A 1 80 ? 10.258 -1.248 -7.510 1.00 81.75 80 LEU A N 1
ATOM 646 C CA . LEU A 1 80 ? 10.622 -1.719 -8.855 1.00 81.75 80 LEU A CA 1
ATOM 647 C C . LEU A 1 80 ? 9.603 -1.402 -9.951 1.00 81.75 80 LEU A C 1
ATOM 649 O O . LEU A 1 80 ? 9.955 -1.387 -11.127 1.00 81.75 80 LEU A O 1
ATOM 65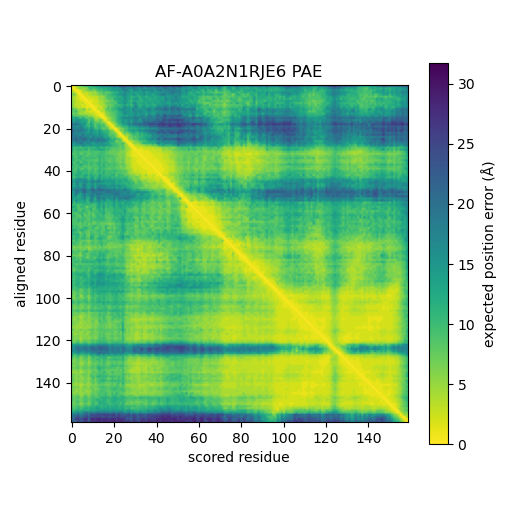3 N N . CYS A 1 81 ? 8.340 -1.187 -9.596 1.00 82.81 81 CYS A N 1
ATOM 654 C CA . CYS A 1 81 ? 7.288 -0.946 -10.566 1.00 82.81 81 CYS A CA 1
ATOM 655 C C . CYS A 1 81 ? 7.548 0.391 -11.284 1.00 82.81 81 CYS A C 1
ATOM 657 O O . CYS A 1 81 ? 7.475 1.444 -10.640 1.00 82.81 81 CYS A O 1
ATOM 659 N N . PRO A 1 82 ? 7.778 0.394 -12.612 1.00 82.06 82 PRO A N 1
ATOM 660 C CA . PRO A 1 82 ? 8.061 1.626 -13.353 1.00 82.06 82 PRO A CA 1
ATOM 661 C C . PRO A 1 82 ? 6.867 2.589 -13.353 1.00 82.06 82 PRO A C 1
ATOM 663 O O . PRO A 1 82 ? 7.029 3.792 -13.527 1.00 82.06 82 PRO A O 1
ATOM 666 N N . TYR A 1 83 ? 5.663 2.081 -13.084 1.00 83.69 83 TYR A N 1
ATOM 667 C CA . TYR A 1 83 ? 4.443 2.875 -12.969 1.00 83.69 83 TYR A CA 1
ATOM 668 C C . TYR A 1 83 ? 4.194 3.418 -11.555 1.00 83.69 83 TYR A C 1
ATOM 670 O O . TYR A 1 83 ? 3.263 4.197 -11.368 1.00 83.69 83 TYR A O 1
ATOM 678 N N . SER A 1 84 ? 5.004 3.047 -10.554 1.00 82.44 84 SER A N 1
ATOM 679 C CA . SER A 1 84 ? 4.781 3.423 -9.149 1.00 82.44 84 SER A CA 1
ATOM 680 C C . SER A 1 84 ? 4.698 4.943 -8.957 1.00 82.44 84 SER A C 1
ATOM 682 O O . SER A 1 84 ? 3.794 5.444 -8.292 1.00 82.44 84 SER A O 1
ATOM 684 N N . ILE A 1 85 ? 5.583 5.708 -9.606 1.00 83.81 85 ILE A N 1
ATOM 685 C CA . ILE A 1 85 ? 5.562 7.181 -9.556 1.00 83.81 85 ILE A CA 1
ATOM 686 C C . ILE A 1 85 ? 4.311 7.752 -10.215 1.00 83.81 85 ILE A C 1
ATOM 688 O O . ILE A 1 85 ? 3.665 8.628 -9.642 1.00 83.81 85 ILE A O 1
ATOM 692 N N . LEU A 1 86 ? 3.959 7.252 -11.400 1.00 84.25 86 LEU A N 1
ATOM 693 C CA . LEU A 1 86 ? 2.789 7.714 -12.147 1.00 84.25 86 LEU A CA 1
ATOM 694 C C . LEU A 1 86 ? 1.507 7.503 -11.331 1.00 84.25 86 LEU A C 1
ATOM 696 O O . LEU A 1 86 ? 0.686 8.413 -11.207 1.00 84.25 86 LEU A O 1
ATOM 700 N N . LEU A 1 87 ? 1.384 6.337 -10.695 1.00 82.38 87 LEU A N 1
ATOM 701 C CA . LEU A 1 87 ? 0.268 6.012 -9.812 1.00 82.38 87 LEU A CA 1
ATOM 702 C C . LEU A 1 87 ? 0.257 6.892 -8.556 1.00 82.38 87 LEU A C 1
ATOM 704 O O . LEU A 1 87 ? -0.796 7.416 -8.210 1.00 82.38 87 LEU A O 1
ATOM 708 N N . ARG A 1 88 ? 1.410 7.144 -7.920 1.00 83.88 88 ARG A N 1
ATOM 709 C CA . ARG A 1 88 ? 1.520 8.056 -6.762 1.00 83.88 88 ARG A CA 1
ATOM 710 C C . ARG A 1 88 ? 1.073 9.478 -7.087 1.00 83.88 88 ARG A C 1
ATOM 712 O O . ARG A 1 88 ? 0.421 10.114 -6.265 1.00 83.88 88 ARG A O 1
ATOM 719 N N . PHE A 1 89 ? 1.419 9.990 -8.270 1.00 83.94 89 PHE A N 1
ATOM 720 C CA . PHE A 1 89 ? 0.971 11.313 -8.708 1.00 83.94 89 PHE A CA 1
ATOM 721 C C . PHE A 1 89 ? -0.549 11.372 -8.851 1.00 83.94 89 PHE A C 1
ATOM 723 O O . PHE A 1 89 ? -1.168 12.300 -8.333 1.00 83.94 89 PHE A O 1
ATOM 730 N N . SER A 1 90 ? -1.150 10.361 -9.482 1.00 81.50 90 SER A N 1
ATOM 731 C CA . SER A 1 90 ? -2.609 10.242 -9.580 1.00 81.50 90 SER A CA 1
ATOM 732 C C . SER A 1 90 ? -3.269 10.083 -8.200 1.00 81.50 90 SER A C 1
ATOM 734 O O . SER A 1 90 ? -4.306 10.684 -7.928 1.00 81.50 90 SER A O 1
ATOM 736 N N . ALA A 1 91 ? -2.618 9.363 -7.286 1.00 81.81 91 ALA A N 1
ATOM 737 C CA . ALA A 1 91 ? -3.104 9.099 -5.938 1.00 81.81 91 ALA A CA 1
ATOM 738 C C . ALA A 1 91 ? -2.978 10.285 -4.960 1.00 81.81 91 ALA A C 1
ATOM 740 O O . ALA A 1 91 ? -3.444 10.172 -3.830 1.00 81.81 91 ALA A O 1
ATOM 741 N N . ARG A 1 92 ? -2.396 11.432 -5.358 1.00 82.25 92 ARG A N 1
ATOM 742 C CA . ARG A 1 92 ? -2.368 12.651 -4.516 1.00 82.25 92 ARG A CA 1
ATOM 743 C C . ARG A 1 92 ? -3.749 13.271 -4.313 1.00 82.25 92 ARG A C 1
ATOM 745 O O . ARG A 1 92 ? -3.983 13.896 -3.285 1.00 82.25 92 ARG A O 1
ATOM 752 N N . LYS A 1 93 ? -4.640 13.140 -5.299 1.00 82.19 93 LYS A N 1
ATOM 753 C CA . LYS A 1 93 ? -6.027 13.630 -5.241 1.00 82.19 93 LYS A CA 1
ATOM 754 C C . LYS A 1 93 ? -6.981 12.515 -5.674 1.00 82.19 93 LYS A C 1
ATOM 756 O O . LYS A 1 93 ? -7.541 12.573 -6.770 1.00 82.19 93 LYS A O 1
ATOM 761 N N . PRO A 1 94 ? -7.122 11.463 -4.854 1.00 78.81 94 PRO A N 1
ATOM 762 C CA . PRO A 1 94 ? -7.974 10.336 -5.189 1.00 78.81 94 PRO A CA 1
ATOM 763 C C . PRO A 1 94 ? -9.445 10.768 -5.159 1.00 78.81 94 PRO A C 1
ATOM 765 O O . PRO A 1 94 ? -9.870 11.508 -4.277 1.00 78.81 94 PRO A O 1
ATOM 768 N N . ARG A 1 95 ? -10.242 10.282 -6.117 1.00 82.12 95 ARG A N 1
ATOM 769 C CA . ARG A 1 95 ? -11.698 10.523 -6.150 1.00 82.12 95 ARG A CA 1
ATOM 770 C C . ARG A 1 95 ? -12.441 9.761 -5.045 1.00 82.12 95 ARG A C 1
ATOM 772 O O . ARG A 1 95 ? -13.500 10.188 -4.600 1.00 82.12 95 ARG A O 1
ATOM 779 N N . SER A 1 96 ? -11.878 8.630 -4.629 1.00 82.94 96 SER A N 1
ATOM 780 C CA . SER A 1 96 ? -12.391 7.762 -3.576 1.00 82.94 96 SER A CA 1
ATOM 781 C C . SER A 1 96 ? -11.228 7.127 -2.824 1.00 82.94 96 SER A C 1
ATOM 783 O O . SER A 1 96 ? -10.280 6.646 -3.453 1.00 82.94 96 SER A O 1
ATOM 785 N N . ILE A 1 97 ? -11.330 7.063 -1.502 1.00 85.94 97 ILE A N 1
ATOM 786 C CA . ILE A 1 97 ? -10.355 6.395 -0.636 1.00 85.94 97 ILE A CA 1
ATOM 787 C C . ILE A 1 97 ? -11.040 5.309 0.183 1.00 85.94 97 ILE A C 1
ATOM 789 O O . ILE A 1 97 ? -12.250 5.352 0.405 1.00 85.94 97 ILE A O 1
ATOM 793 N N . ARG A 1 98 ? -10.262 4.324 0.637 1.00 87.94 98 ARG A N 1
ATOM 794 C CA . ARG A 1 98 ? -10.738 3.393 1.660 1.00 87.94 98 ARG A CA 1
ATOM 795 C C . ARG A 1 98 ? -10.471 3.990 3.025 1.00 87.94 98 ARG A C 1
ATOM 797 O O . ARG A 1 98 ? -9.338 4.371 3.311 1.00 87.94 98 ARG A O 1
ATOM 804 N N . ILE A 1 99 ? -11.502 4.021 3.851 1.00 88.00 99 ILE A N 1
ATOM 805 C CA . ILE A 1 99 ? -11.402 4.434 5.243 1.00 88.00 99 ILE A CA 1
ATOM 806 C C . ILE A 1 99 ? -11.691 3.248 6.153 1.00 88.00 99 ILE A C 1
ATOM 808 O O . ILE A 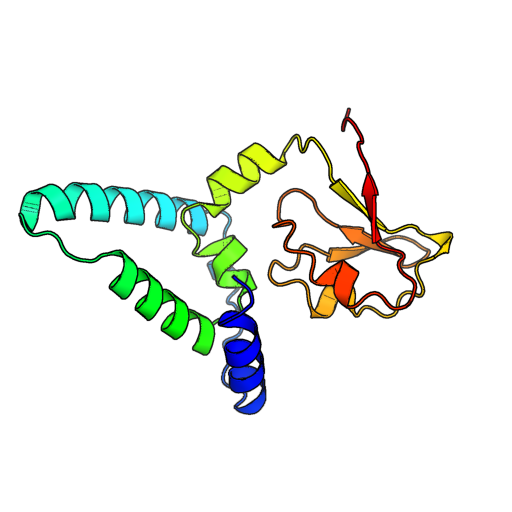1 99 ? -12.351 2.283 5.763 1.00 88.00 99 ILE A O 1
ATOM 812 N N . VAL A 1 100 ? -11.168 3.327 7.369 1.00 90.50 100 VAL A N 1
ATOM 813 C CA . VAL A 1 100 ? -11.447 2.362 8.425 1.00 90.50 100 VAL A CA 1
ATOM 814 C C . VAL A 1 100 ? -12.393 3.028 9.406 1.00 90.50 100 VAL A C 1
ATOM 816 O O . VAL A 1 100 ? -12.057 4.053 9.997 1.00 90.50 100 VAL A O 1
ATOM 819 N N . GLU A 1 101 ? -13.565 2.437 9.582 1.00 90.38 101 GLU A N 1
ATOM 820 C CA . GLU A 1 101 ? -14.538 2.881 10.568 1.00 90.38 101 GLU A CA 1
ATOM 821 C C . GLU A 1 101 ? -14.032 2.522 11.971 1.00 90.38 101 GLU A C 1
ATOM 823 O O . GLU A 1 101 ? -13.837 1.347 12.302 1.00 90.38 101 GLU A O 1
ATOM 828 N N . ALA A 1 102 ? -13.774 3.539 12.797 1.00 88.19 102 ALA A N 1
ATOM 829 C CA . ALA A 1 102 ? -13.139 3.355 14.100 1.00 88.19 102 ALA A CA 1
ATOM 830 C C . ALA A 1 102 ? -14.026 2.558 15.064 1.00 88.19 102 ALA A C 1
ATOM 832 O O . ALA A 1 102 ? -13.512 1.741 15.826 1.00 88.19 102 ALA A O 1
ATOM 833 N N . SER A 1 103 ? -15.346 2.752 14.985 1.00 89.31 103 SER A N 1
ATOM 834 C CA . SER A 1 103 ? -16.327 2.048 15.818 1.00 89.31 103 SER A CA 1
ATOM 835 C C . SER A 1 103 ? -16.404 0.546 15.512 1.00 89.31 103 SER A C 1
ATOM 837 O O . SER A 1 103 ? -16.541 -0.266 16.424 1.00 89.31 103 SER A O 1
ATOM 839 N N . ALA A 1 104 ? -16.236 0.157 14.246 1.00 91.44 104 ALA A N 1
ATOM 840 C CA . ALA A 1 104 ? -16.256 -1.240 13.807 1.00 91.44 104 ALA A CA 1
ATOM 841 C C . ALA A 1 104 ? -14.869 -1.916 13.847 1.00 91.44 104 ALA A C 1
ATOM 843 O O . ALA A 1 104 ? -14.747 -3.136 13.682 1.00 91.44 104 ALA A O 1
ATOM 844 N N . CYS A 1 105 ? -13.784 -1.155 14.022 1.00 92.12 105 CYS A N 1
ATOM 845 C CA . CYS A 1 105 ? -12.426 -1.689 13.983 1.00 92.12 105 CYS A CA 1
ATOM 846 C C . CYS A 1 105 ? -12.066 -2.452 15.268 1.00 92.12 105 CYS A C 1
ATOM 848 O O . CYS A 1 105 ? -11.775 -1.866 16.308 1.00 92.12 105 CYS A O 1
ATOM 850 N N . ILE A 1 106 ? -11.940 -3.777 15.164 1.00 92.50 106 ILE A N 1
ATOM 851 C CA . ILE A 1 106 ? -11.521 -4.642 16.284 1.00 92.50 106 ILE A CA 1
ATOM 852 C C . ILE A 1 106 ? -9.994 -4.770 16.446 1.00 92.50 106 ILE A C 1
ATOM 854 O O . ILE A 1 106 ? -9.512 -5.619 17.190 1.00 92.50 106 ILE A O 1
ATOM 858 N N . LYS A 1 107 ? -9.201 -3.983 15.704 1.00 92.12 107 LYS A N 1
ATOM 859 C CA . LYS A 1 107 ? -7.733 -3.878 15.870 1.00 92.12 107 LYS A CA 1
ATOM 860 C C . LYS A 1 107 ? -6.960 -5.201 15.712 1.00 92.12 107 LYS A C 1
ATOM 862 O O . LYS A 1 107 ? -5.842 -5.344 16.198 1.00 92.12 107 LYS A O 1
ATOM 867 N N . CYS A 1 108 ? -7.506 -6.159 14.960 1.00 92.69 108 CYS A N 1
ATOM 868 C CA . CYS A 1 108 ? -6.915 -7.493 14.767 1.00 92.69 108 CYS A CA 1
ATOM 869 C C . CYS A 1 108 ? -5.662 -7.532 13.863 1.00 92.69 108 CYS A C 1
ATOM 871 O O . CYS A 1 108 ? -5.074 -8.598 13.669 1.00 92.69 108 CYS A O 1
ATOM 873 N N . LYS A 1 109 ? -5.276 -6.397 13.256 1.00 92.00 109 LYS A N 1
ATOM 874 C CA . LYS A 1 109 ? -4.095 -6.225 12.380 1.00 92.00 109 LYS A CA 1
ATOM 875 C C . LYS A 1 109 ? -4.041 -7.145 11.144 1.00 92.00 109 LYS A C 1
ATOM 877 O O . LYS A 1 109 ? -3.016 -7.203 10.467 1.00 92.00 109 LYS A O 1
ATOM 882 N N . LYS A 1 110 ? -5.128 -7.852 10.800 1.00 92.62 110 LYS A N 1
ATOM 883 C CA . LYS A 1 110 ? -5.194 -8.700 9.592 1.00 92.62 110 LYS A CA 1
ATOM 884 C C . LYS A 1 110 ? -4.978 -7.887 8.313 1.00 92.62 110 LYS A C 1
ATOM 886 O O . LYS A 1 110 ? -4.178 -8.295 7.483 1.00 92.62 110 LYS A O 1
ATOM 891 N N . CYS A 1 111 ? -5.607 -6.715 8.208 1.00 93.00 111 CYS A N 1
ATOM 892 C CA . CYS A 1 111 ? -5.465 -5.808 7.066 1.00 93.00 111 CYS A CA 1
ATOM 893 C C . CYS A 1 111 ? -4.006 -5.394 6.798 1.00 93.00 111 CYS A C 1
ATOM 895 O O . CYS A 1 111 ? -3.593 -5.348 5.645 1.00 93.00 111 CYS A O 1
ATOM 897 N N . ILE A 1 112 ? -3.215 -5.160 7.850 1.00 91.44 112 ILE A N 1
ATOM 898 C CA . ILE A 1 112 ? -1.795 -4.789 7.746 1.00 91.44 112 ILE A CA 1
ATOM 899 C C . ILE A 1 112 ? -0.986 -5.945 7.165 1.00 91.44 112 ILE A C 1
ATOM 901 O O . ILE A 1 112 ? -0.210 -5.745 6.240 1.00 91.44 112 ILE A O 1
ATOM 905 N N . ARG A 1 113 ? -1.205 -7.167 7.670 1.00 88.50 113 ARG A N 1
ATOM 906 C CA . ARG A 1 113 ? -0.459 -8.358 7.233 1.00 88.50 113 ARG A CA 1
ATOM 907 C C . ARG A 1 113 ? -0.685 -8.712 5.769 1.00 88.50 113 ARG A C 1
ATOM 909 O O . ARG A 1 113 ? 0.213 -9.258 5.146 1.00 88.50 113 ARG A O 1
ATOM 916 N N . VAL A 1 114 ? -1.873 -8.431 5.238 1.00 88.62 114 VAL A N 1
ATOM 917 C CA . VAL A 1 114 ? -2.212 -8.771 3.849 1.00 88.62 114 VAL A CA 1
ATOM 918 C C . VAL A 1 114 ? -1.968 -7.636 2.865 1.00 88.62 114 VAL A C 1
ATOM 920 O O . VAL A 1 114 ? -2.141 -7.841 1.670 1.00 88.62 114 VAL A O 1
ATOM 923 N N . CYS A 1 115 ? -1.622 -6.432 3.330 1.00 89.44 115 CYS A N 1
ATOM 924 C CA . CYS A 1 115 ? -1.446 -5.290 2.445 1.00 89.44 115 CYS A CA 1
ATOM 925 C C . CYS A 1 115 ? -0.150 -5.450 1.631 1.00 89.44 115 CYS A C 1
ATOM 927 O O . CYS A 1 115 ? 0.936 -5.301 2.191 1.00 89.44 115 CYS A O 1
ATOM 929 N N . PRO A 1 116 ? -0.216 -5.688 0.306 1.00 84.75 116 PRO A N 1
ATOM 930 C CA . PRO A 1 116 ? 0.986 -5.953 -0.477 1.00 84.75 116 PRO A CA 1
ATOM 931 C C . PRO A 1 116 ? 1.881 -4.719 -0.596 1.00 84.75 116 PRO A C 1
ATOM 933 O O . PRO A 1 116 ? 3.080 -4.871 -0.784 1.00 84.75 116 PRO A O 1
ATOM 936 N N . SER A 1 117 ? 1.338 -3.505 -0.468 1.00 86.50 117 SER A N 1
ATOM 937 C CA . SER A 1 117 ? 2.097 -2.254 -0.575 1.00 86.50 117 SER A CA 1
ATOM 938 C C . SER A 1 117 ? 2.454 -1.606 0.756 1.00 86.50 117 SER A C 1
ATOM 940 O O . SER A 1 117 ? 3.006 -0.510 0.748 1.00 86.50 117 SER A O 1
ATOM 942 N N . ASN A 1 118 ? 2.169 -2.257 1.889 1.00 88.69 118 ASN A N 1
ATOM 943 C CA . ASN A 1 118 ? 2.371 -1.682 3.223 1.00 88.69 118 ASN A CA 1
ATOM 944 C C . ASN A 1 118 ? 1.693 -0.308 3.407 1.00 88.69 118 ASN A C 1
ATOM 946 O O . ASN A 1 118 ? 2.189 0.549 4.128 1.00 88.69 118 ASN A O 1
ATOM 950 N N . ALA A 1 119 ? 0.538 -0.104 2.770 1.00 90.19 119 ALA A N 1
ATOM 951 C CA . ALA A 1 119 ? -0.225 1.140 2.842 1.00 90.19 119 ALA A CA 1
ATOM 952 C C . ALA A 1 119 ? -0.999 1.327 4.156 1.00 90.19 119 ALA A C 1
ATOM 954 O O . ALA A 1 119 ? -1.668 2.339 4.314 1.00 90.19 119 ALA A O 1
ATOM 955 N N . ILE A 1 120 ? -0.984 0.351 5.069 1.00 91.56 120 ILE A N 1
ATOM 956 C CA . ILE A 1 120 ? -1.827 0.362 6.269 1.00 91.56 120 ILE A CA 1
ATOM 957 C C . ILE A 1 120 ? -0.954 0.400 7.516 1.00 91.56 120 ILE A C 1
ATOM 959 O O . ILE A 1 120 ? -0.156 -0.509 7.748 1.00 91.56 120 ILE A O 1
ATOM 963 N N . THR A 1 121 ? -1.154 1.418 8.345 1.00 90.75 121 THR A N 1
ATOM 964 C CA . THR A 1 121 ? -0.477 1.600 9.634 1.00 90.75 121 THR A CA 1
ATOM 965 C C . THR A 1 121 ? -1.498 1.654 10.769 1.00 90.75 121 THR A C 1
ATOM 967 O O . THR A 1 121 ? -2.697 1.794 10.543 1.00 90.75 121 THR A O 1
ATOM 970 N N . MET A 1 122 ? -1.046 1.485 12.012 1.00 88.12 122 MET A N 1
ATOM 971 C CA . MET A 1 122 ? -1.877 1.714 13.201 1.00 88.12 122 MET A CA 1
ATOM 972 C C . MET A 1 122 ? -1.464 3.052 13.791 1.00 88.12 122 MET A C 1
ATOM 974 O O . MET A 1 122 ? -0.283 3.242 14.081 1.00 88.12 122 MET A O 1
ATOM 978 N N . THR A 1 123 ? -2.399 3.982 13.963 1.00 75.06 123 THR A N 1
ATOM 979 C CA . THR A 1 123 ? -2.081 5.320 14.484 1.00 75.06 123 THR A CA 1
ATOM 980 C C .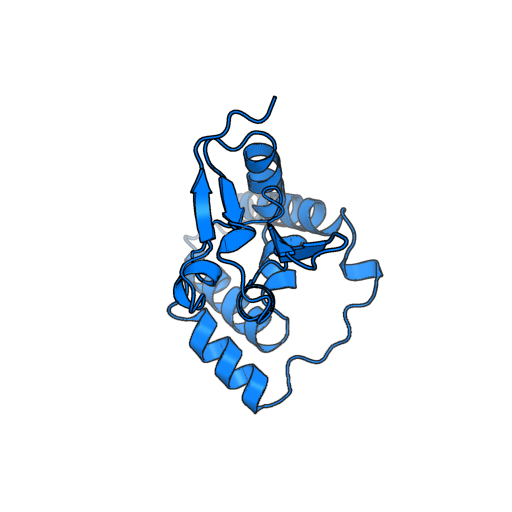 THR A 1 123 ? -3.181 5.806 15.431 1.00 75.06 123 THR A C 1
ATOM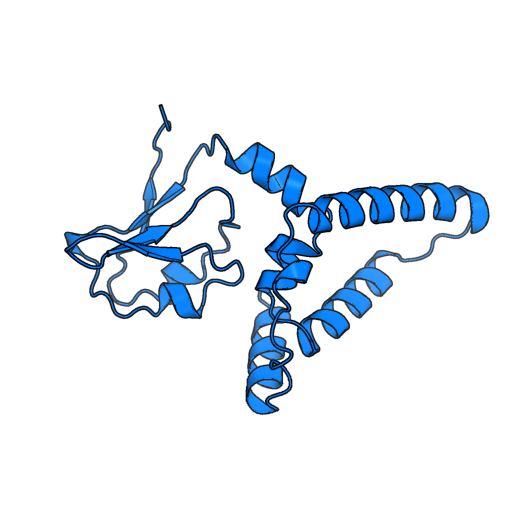 982 O O . THR A 1 123 ? -4.351 5.457 15.275 1.00 75.06 123 THR A O 1
ATOM 985 N N . GLY A 1 124 ? -2.793 6.595 16.439 1.00 62.44 124 GLY A N 1
ATOM 986 C CA . GLY A 1 124 ? -3.688 7.218 17.423 1.00 62.44 124 GLY A CA 1
ATOM 987 C C . GLY A 1 124 ? -3.815 6.468 18.758 1.00 62.44 124 GLY A C 1
ATOM 988 O O . GLY A 1 124 ? -3.507 5.281 18.853 1.00 62.44 124 GLY A O 1
ATOM 989 N N . LEU A 1 125 ? -4.321 7.173 19.781 1.00 54.84 125 LEU A N 1
ATOM 990 C CA . LEU A 1 125 ? -4.575 6.675 21.150 1.00 54.84 125 LEU A CA 1
ATOM 991 C C . LEU A 1 125 ? -5.465 5.423 21.188 1.00 54.84 125 LEU A C 1
ATOM 993 O O . LEU A 1 125 ? -5.337 4.586 22.077 1.00 54.84 125 LEU A O 1
ATOM 997 N N . HIS A 1 126 ? -6.345 5.272 20.198 1.00 63.53 126 HIS A N 1
ATOM 998 C CA . HIS A 1 126 ? -7.254 4.135 20.098 1.00 63.53 126 HIS A CA 1
ATOM 999 C C . HIS A 1 126 ? -6.690 2.978 19.266 1.00 63.53 126 HIS A C 1
ATOM 1001 O O . HIS A 1 126 ? -7.288 1.908 19.281 1.00 63.53 126 HIS A O 1
ATOM 1007 N N . GLY A 1 127 ? -5.557 3.128 18.571 1.00 78.88 127 GLY A N 1
ATOM 1008 C CA . GLY A 1 127 ? -4.978 2.059 17.753 1.00 78.88 127 GLY A CA 1
ATOM 1009 C C . GLY A 1 127 ? -5.894 1.608 16.612 1.00 78.88 127 GLY A C 1
ATOM 1010 O O . GLY A 1 127 ? -6.086 0.411 16.426 1.00 78.88 127 GLY A O 1
ATOM 1011 N N . THR A 1 128 ? -6.489 2.543 15.874 1.00 86.94 128 THR A N 1
ATOM 1012 C CA . THR A 1 128 ? -7.274 2.235 14.668 1.00 86.94 128 THR A CA 1
ATOM 1013 C C . THR A 1 128 ? -6.333 2.128 13.465 1.00 86.94 128 THR A C 1
ATOM 1015 O O . THR A 1 128 ? -5.301 2.802 13.407 1.00 86.94 128 THR A O 1
ATOM 1018 N N . ALA A 1 129 ? -6.659 1.255 12.510 1.00 90.94 129 ALA A N 1
ATOM 1019 C CA . ALA A 1 129 ? -5.904 1.160 11.264 1.00 90.94 129 ALA A CA 1
ATOM 1020 C C . ALA A 1 129 ? -6.170 2.392 10.381 1.00 90.94 129 ALA A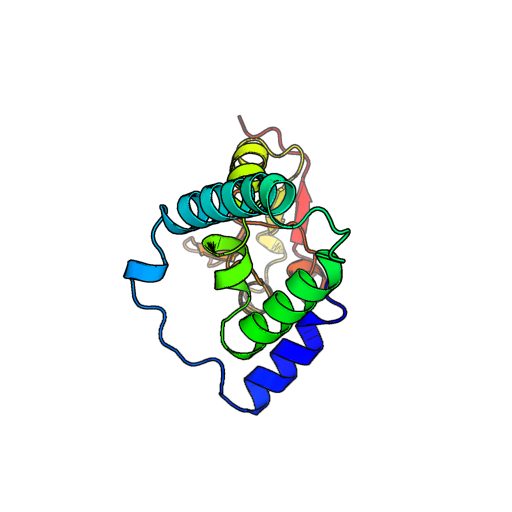 C 1
ATOM 1022 O O . ALA A 1 129 ? -7.315 2.807 10.244 1.00 90.94 129 ALA A O 1
ATOM 1023 N N . ILE A 1 130 ? -5.134 2.949 9.759 1.00 90.25 130 ILE A N 1
ATOM 1024 C CA . ILE A 1 130 ? -5.217 4.058 8.802 1.00 90.25 130 ILE A CA 1
ATOM 1025 C C . ILE A 1 130 ? -4.595 3.598 7.487 1.00 90.25 130 ILE A C 1
ATOM 1027 O O . ILE A 1 130 ? -3.585 2.896 7.487 1.00 90.25 130 ILE A O 1
ATOM 1031 N N . ILE A 1 131 ? -5.222 3.966 6.371 1.00 90.69 131 ILE A N 1
ATOM 1032 C CA . ILE A 1 131 ? -4.766 3.623 5.024 1.00 90.69 131 ILE A CA 1
ATOM 1033 C C . ILE A 1 131 ? -4.164 4.878 4.393 1.00 90.69 131 ILE A C 1
ATOM 1035 O O . ILE A 1 131 ? -4.858 5.881 4.256 1.00 90.69 131 ILE A O 1
ATOM 1039 N N . ASP A 1 132 ? -2.898 4.815 3.986 1.00 88.94 132 ASP A N 1
ATOM 1040 C CA . ASP A 1 132 ? -2.244 5.849 3.187 1.00 88.94 132 ASP A CA 1
ATOM 1041 C C . ASP A 1 132 ? -2.691 5.714 1.719 1.00 88.94 132 ASP A C 1
ATOM 1043 O O . ASP A 1 132 ? -2.308 4.751 1.036 1.00 88.94 132 ASP A O 1
ATOM 1047 N N . PRO A 1 133 ? -3.504 6.651 1.196 1.00 87.81 133 PRO A N 1
ATOM 1048 C CA . PRO A 1 133 ? -4.000 6.569 -0.169 1.00 87.81 133 PRO A CA 1
ATOM 1049 C C . PRO A 1 133 ? -2.888 6.712 -1.215 1.00 87.81 133 PRO A C 1
ATOM 1051 O O . PRO A 1 133 ? -3.055 6.213 -2.324 1.00 87.81 133 PRO A O 1
ATOM 1054 N N . SER A 1 134 ? -1.747 7.328 -0.883 1.00 85.12 134 SER A N 1
ATOM 1055 C CA . SER A 1 134 ? -0.668 7.604 -1.840 1.00 85.12 134 SER A CA 1
ATOM 1056 C C . SER A 1 134 ? 0.071 6.346 -2.308 1.00 85.12 134 SER A C 1
ATOM 1058 O O . SER A 1 134 ? 0.623 6.322 -3.409 1.00 85.12 134 SER A O 1
ATOM 1060 N N . ILE A 1 135 ? 0.059 5.290 -1.492 1.00 85.38 135 ILE A N 1
ATOM 1061 C CA . ILE A 1 135 ? 0.696 3.991 -1.764 1.00 85.38 135 ILE A CA 1
ATOM 1062 C C . ILE A 1 135 ? -0.315 2.832 -1.781 1.00 85.38 135 ILE A C 1
ATOM 1064 O O . ILE A 1 135 ? 0.055 1.657 -1.888 1.00 85.38 135 ILE A O 1
ATOM 1068 N N . CYS A 1 136 ? -1.609 3.138 -1.681 1.00 88.44 136 CYS A N 1
ATOM 1069 C CA . CYS A 1 136 ? -2.682 2.158 -1.768 1.00 88.44 136 CYS A CA 1
ATOM 1070 C C . CYS A 1 136 ? -3.008 1.835 -3.233 1.00 88.44 136 CYS A C 1
ATOM 1072 O O . CYS A 1 136 ? -3.428 2.697 -3.998 1.00 88.44 136 CYS A O 1
ATOM 1074 N N . HIS A 1 137 ? -2.899 0.559 -3.608 1.00 85.81 137 HIS A N 1
ATOM 1075 C CA . HIS A 1 137 ? -3.211 0.085 -4.965 1.00 85.81 137 HIS A CA 1
ATOM 1076 C C . HIS A 1 137 ? -4.675 -0.333 -5.154 1.00 85.81 137 HIS A C 1
ATOM 1078 O O . HIS A 1 137 ? -5.007 -0.944 -6.162 1.00 85.81 137 HIS A O 1
ATOM 1084 N N . GLN A 1 138 ? -5.539 -0.084 -4.163 1.00 87.44 138 GLN A N 1
ATOM 1085 C CA . GLN A 1 138 ? -6.962 -0.451 -4.197 1.00 87.44 138 GLN A CA 1
ATOM 1086 C C . GLN A 1 138 ? -7.233 -1.934 -4.539 1.00 87.44 138 GLN A C 1
ATOM 1088 O O . GLN A 1 138 ? -8.269 -2.272 -5.092 1.00 87.44 138 GLN A O 1
ATOM 1093 N N . CYS A 1 139 ? -6.323 -2.838 -4.160 1.00 88.12 139 CYS A N 1
ATOM 1094 C CA . CYS A 1 139 ? -6.373 -4.274 -4.484 1.00 88.12 139 CYS A CA 1
ATOM 1095 C C . CYS A 1 139 ? -7.382 -5.112 -3.671 1.00 88.12 139 CYS A C 1
ATOM 1097 O O . CYS A 1 139 ? -7.360 -6.334 -3.758 1.00 88.12 139 CYS A O 1
ATOM 1099 N N . GLU A 1 140 ? -8.191 -4.462 -2.833 1.00 89.44 140 GLU A N 1
ATOM 1100 C CA . GLU A 1 140 ? -9.272 -5.032 -2.005 1.00 89.44 140 GLU A CA 1
ATOM 1101 C C . GLU A 1 140 ? -8.898 -6.075 -0.937 1.00 89.44 140 GLU A C 1
ATOM 1103 O O . GLU A 1 140 ? -9.708 -6.339 -0.047 1.00 89.44 140 GLU A O 1
ATOM 1108 N N . ALA A 1 141 ? -7.659 -6.575 -0.925 1.00 90.25 141 ALA A N 1
ATOM 1109 C CA . ALA A 1 141 ? -7.199 -7.625 -0.011 1.00 90.25 141 ALA A CA 1
ATOM 1110 C C . ALA A 1 141 ? -7.487 -7.336 1.474 1.00 90.25 141 ALA A C 1
ATOM 1112 O O . ALA A 1 141 ? -7.796 -8.243 2.242 1.00 90.25 141 ALA A O 1
ATOM 1113 N N . CYS A 1 142 ? -7.408 -6.071 1.903 1.00 92.56 142 CYS A N 1
ATOM 1114 C CA . CYS A 1 142 ? -7.687 -5.690 3.287 1.00 92.56 142 CYS A CA 1
ATOM 1115 C C . CYS A 1 142 ? -9.167 -5.830 3.673 1.00 92.56 142 CYS A C 1
ATOM 1117 O O . CYS A 1 142 ? -9.446 -6.175 4.821 1.00 92.56 142 CYS A O 1
ATOM 1119 N N . THR A 1 143 ? -10.092 -5.585 2.743 1.00 92.69 143 THR A N 1
ATOM 1120 C CA . THR A 1 143 ? -11.534 -5.728 2.978 1.00 92.69 143 THR A CA 1
ATOM 1121 C C . THR A 1 143 ? -11.935 -7.196 2.984 1.00 92.69 143 THR A C 1
ATOM 1123 O O . THR A 1 143 ? -12.670 -7.590 3.880 1.00 92.69 143 THR A O 1
ATOM 1126 N N . GLU A 1 144 ? -11.372 -8.019 2.090 1.00 92.25 144 GLU A N 1
ATOM 1127 C CA . GLU A 1 144 ? -11.624 -9.472 2.060 1.00 92.25 144 GLU A CA 1
ATOM 1128 C C . GLU A 1 144 ? -11.307 -10.162 3.397 1.00 92.25 144 GLU A C 1
ATOM 1130 O O . GLU A 1 144 ? -11.999 -11.090 3.804 1.00 92.25 144 GLU A O 1
ATOM 1135 N N . VAL A 1 145 ? -10.258 -9.720 4.099 1.00 93.50 145 VAL A N 1
ATOM 1136 C CA . VAL A 1 145 ? -9.824 -10.351 5.359 1.00 93.50 145 VAL A CA 1
ATOM 1137 C C . VAL A 1 145 ? -10.360 -9.678 6.620 1.00 93.50 145 VAL A C 1
ATOM 1139 O O . VAL A 1 145 ? -10.015 -10.109 7.728 1.00 93.50 145 VAL A O 1
ATOM 1142 N N . CYS A 1 146 ? -11.130 -8.594 6.490 1.00 94.25 146 CYS A N 1
ATOM 1143 C CA . CYS A 1 146 ? -11.649 -7.850 7.631 1.00 94.25 146 CYS A CA 1
ATOM 1144 C C . CYS A 1 146 ? -12.865 -8.580 8.228 1.00 94.25 146 CYS A C 1
ATOM 1146 O O . CYS A 1 146 ? -13.921 -8.591 7.606 1.00 94.25 146 CYS A O 1
ATOM 1148 N N . PRO A 1 147 ? -12.771 -9.155 9.443 1.00 94.38 147 PRO A N 1
ATOM 1149 C CA . PRO A 1 147 ? -13.875 -9.929 10.015 1.00 94.38 147 PRO A CA 1
ATOM 1150 C C . PRO A 1 147 ? -15.047 -9.059 10.487 1.00 94.38 147 PRO A C 1
ATOM 1152 O O . PRO A 1 147 ? -16.149 -9.564 10.639 1.00 94.38 147 PRO A O 1
ATOM 1155 N N . SER A 1 148 ? -14.808 -7.771 10.754 1.00 94.25 148 SER A N 1
ATOM 1156 C CA . SER A 1 148 ? -15.828 -6.825 11.217 1.00 94.25 148 SER A CA 1
ATOM 1157 C C . SER A 1 148 ? -16.347 -5.911 10.107 1.00 94.25 148 SER A C 1
ATOM 1159 O O . SER A 1 148 ? -17.053 -4.951 10.397 1.00 94.25 148 SER A O 1
ATOM 1161 N N . SER A 1 149 ? -15.955 -6.159 8.850 1.00 93.31 149 SER A N 1
ATOM 1162 C CA . SER A 1 149 ? -16.327 -5.337 7.688 1.00 93.31 149 SER A CA 1
ATOM 1163 C C . SER A 1 149 ? -16.093 -3.830 7.882 1.00 93.31 149 SER A C 1
ATOM 1165 O O . SER A 1 149 ? -16.769 -3.000 7.285 1.00 93.31 149 SER A O 1
ATOM 1167 N N . ALA A 1 150 ? -15.100 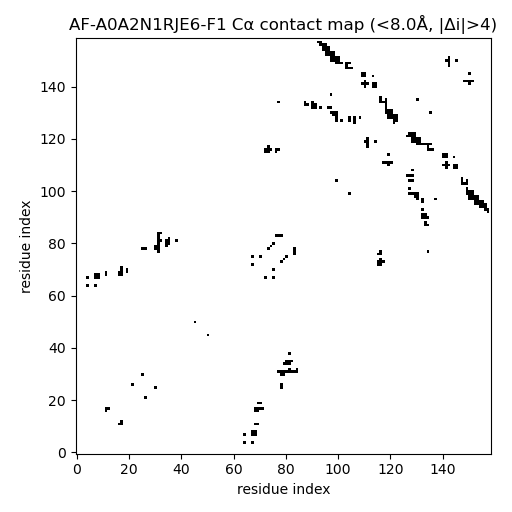-3.458 8.696 1.00 92.62 150 ALA A N 1
ATOM 1168 C CA . ALA A 1 150 ? -14.837 -2.074 9.092 1.00 92.62 150 ALA A CA 1
ATOM 1169 C C . ALA A 1 150 ? -14.182 -1.209 7.997 1.00 92.62 150 ALA A C 1
ATOM 1171 O O . ALA A 1 150 ? -13.830 -0.065 8.263 1.00 92.62 150 ALA A O 1
ATOM 1172 N N . ILE A 1 151 ? -13.941 -1.749 6.798 1.00 92.94 151 ILE A N 1
ATOM 1173 C CA . ILE A 1 151 ? -13.213 -1.070 5.717 1.00 92.94 151 ILE A CA 1
ATOM 1174 C C . ILE A 1 151 ? -14.156 -0.851 4.539 1.00 92.94 151 ILE A C 1
ATOM 1176 O O . ILE A 1 151 ? -14.528 -1.815 3.870 1.00 92.94 151 ILE A O 1
ATOM 1180 N N . SER A 1 152 ? -14.477 0.408 4.247 1.00 89.56 152 SER A N 1
ATOM 1181 C CA . SER A 1 152 ? -15.371 0.793 3.151 1.00 89.56 152 SER A CA 1
ATOM 1182 C C . SER A 1 152 ? -14.774 1.902 2.283 1.00 89.56 152 SER A C 1
ATOM 1184 O O . SER A 1 152 ? -13.814 2.581 2.662 1.00 89.56 152 SER A O 1
ATOM 1186 N N . TYR A 1 153 ? -15.329 2.067 1.081 1.00 85.19 153 TYR A N 1
ATOM 1187 C CA . TYR A 1 153 ? -15.044 3.224 0.241 1.00 85.19 153 TYR A CA 1
ATOM 1188 C C . TYR A 1 153 ? -15.785 4.451 0.764 1.00 85.19 153 TYR A C 1
ATOM 1190 O O . TYR A 1 153 ? -16.994 4.406 0.985 1.00 85.19 153 TYR A O 1
ATOM 1198 N N . LYS A 1 154 ? -15.069 5.569 0.869 1.00 80.69 154 LYS A N 1
ATOM 1199 C CA . LYS A 1 154 ? -15.661 6.894 1.010 1.00 80.69 154 LYS A CA 1
ATOM 1200 C C . LYS A 1 154 ? -15.317 7.762 -0.186 1.00 80.69 154 LYS A C 1
ATOM 1202 O O . LYS A 1 154 ? -14.189 7.775 -0.684 1.00 80.69 154 LYS A O 1
ATOM 1207 N N . TRP A 1 155 ? -16.316 8.522 -0.607 1.00 69.62 155 TRP A N 1
ATOM 1208 C CA . TRP A 1 155 ? -16.193 9.544 -1.632 1.00 69.62 155 TRP A CA 1
ATOM 1209 C C . TRP A 1 155 ? -15.909 10.893 -0.969 1.00 69.62 155 TRP A C 1
ATOM 1211 O O . TRP A 1 155 ? -16.760 11.777 -0.922 1.00 69.62 155 TRP A O 1
ATOM 1221 N N . GLU A 1 156 ? -14.727 11.028 -0.373 1.00 59.41 156 GLU A N 1
ATOM 1222 C CA . GLU A 1 156 ? -14.298 12.291 0.228 1.00 59.41 156 GLU A CA 1
ATOM 1223 C C . GLU A 1 156 ? -13.493 13.097 -0.797 1.00 59.41 156 GLU A C 1
ATOM 1225 O O . GLU A 1 156 ? -12.500 12.623 -1.348 1.00 59.41 156 GLU A O 1
ATOM 1230 N N . LYS A 1 157 ? -13.918 14.341 -1.056 1.00 51.16 157 LYS A N 1
ATOM 1231 C CA . LYS A 1 157 ? -13.035 15.344 -1.655 1.00 51.16 157 LYS A CA 1
ATOM 1232 C C . LYS A 1 157 ? -12.000 15.689 -0.581 1.00 51.16 157 LYS A C 1
ATOM 1234 O O . LYS A 1 157 ? -12.340 16.411 0.349 1.00 51.16 157 LYS A O 1
ATOM 1239 N N . CYS A 1 158 ? -10.778 15.162 -0.676 1.00 52.53 158 CYS A N 1
ATOM 1240 C CA . CYS A 1 158 ? -9.665 15.656 0.139 1.00 52.53 158 CYS A CA 1
ATOM 1241 C C . CYS A 1 158 ? -9.472 17.152 -0.175 1.00 52.53 158 CYS A C 1
ATOM 1243 O O . CYS A 1 158 ? -9.033 17.481 -1.281 1.00 52.53 158 CYS A O 1
ATOM 1245 N N . PHE A 1 159 ? -9.881 18.025 0.750 1.00 37.72 159 PHE A N 1
ATOM 1246 C CA . PHE A 1 159 ? -9.629 19.469 0.727 1.00 37.72 159 PHE A CA 1
ATOM 1247 C C . PHE A 1 159 ? -8.342 19.777 1.485 1.00 37.72 159 PHE A C 1
ATOM 1249 O O . PHE A 1 159 ? -8.167 19.199 2.582 1.00 37.72 159 PHE A O 1
#

Secondary structure (DSSP, 8-state):
-HHHHHHHHHHHHHHT-------GGGG-TTHHHHHHHHHHHHHHHHHHH--S---HHHHHHHHHHHHHHHS-HHHIIIII-TTHHHHHHHTTS-SSEEEE-TTT-----HHHHH-TT--EEEETTTTEEEE-TTS-----HHHHT-TT--EEEE-----

Mean predicted aligned error: 9.24 Å

Radius of gyration: 18.07 Å; Cα contacts (8 Å, |Δi|>4): 178; chains: 1; bounding box: 36×42×56 Å

=== Feature glossary ===
The features interleaved in this record are:

— What the protein is —

Sequence gives the chain of amino acids in standard one-letter code (A=alanine, C=cysteine, …, Y=tyrosine), read N→C. It is the only feature that is directly encoded by the gene; all structural features are derived from the folded form of this sequence.

Database cross-references. InterPro integrates a dozen domain/family signature databases into unified entries with residue-range hits. GO terms attach function/process/location labels with evidence codes. CATH codes position the fold in a four-level structural taxonomy. Organism is the NCBI-taxonomy species name.

— Where its atoms are —

Atomic coordinates in PDBx/mmCIF format — the same representation the Protein Data Bank distributes. Each line of the _atom_site loop places one backbone atom in Cartesian space (units: ångströms, origin: arbitrary).

The six renders are orthographic views along the three Cartesian axes in both directions. Representation (cartoon, sticks, or surface) and color scheme (sequence-rainbow or by-chain) vary across proteins so the training set covers all the common visualization conventions.

— Local backbone conformation —

Eight-state secondary structure (DSSP): H is the canonical α-helix, G the tighter 3₁₀-helix, I the wider π-helix; E/B are β-structure, T and S are turns and bends, and '-' is everything else. DSSP derives these from the pattern of main-chain N–H···O=C hydrogen bonds, not from the sequence.

P-SEA three-state annotation labels each residue as helix, strand, or coil based purely on the geometry of the Cα trace. It serves as a fallback when the full backbone (and thus DSSP) is unavailable.

The φ/ψ torsion pair specifies the backbone conformation at each residue. φ rotates about the N–Cα bond, ψ about the Cα–C bond. Steric clashes forbid most of the (φ, ψ) plane — the allowed regions (α-helix basin, β-sheet basin, left-handed helix) are the Ramachandran-allowed regions.

— Global shape and packing —

The geometric summary reports three shape descriptors. Rg (radius of gyration) measures how spread out the Cα atoms are about their centre of mass; compact globular proteins have small Rg, elongated or unfolded ones large. Cα contacts (<8 Å, |i−j|>4) count long-range residue pairs in spatial proximity — high for tightly packed folds, near zero for rods or random coil. The bounding-box extents give the protein's footprint along x, y, z in Å.

Solvent-accessible surface area (SASA) is the area in Å² traced out by the centre of a 1.4 Å probe sphere (a water molecule) rolled over the protein's van der Waals surface (Shrake–Rupley / Lee–Richards construction). Buried residues have near-zero SASA; fully exposed residues can exceed 200 Å². The total SASA scales roughly with the number of surface residues.

The contact map is a binary N×N matrix image: pixel (i, j) is dark where Cα_i and Cα_j are within 8 Å and |i−j|>4. Because the |i−j|>4 filter removes local helical contacts, off-diagonal stripes parallel to the main diagonal indicate parallel β-sheets; stripes perpendicular to it indicate antiparallel β-sheets. The Ramachandran plot scatters every residue's (φ, ψ) pair against the sterically allowed regions. The PAE heatmap renders the predicted-aligned-error matrix.

— Structural neighborhood —

3Di is Foldseek's structural alphabet. Each residue is assigned one of twenty discrete states based on how its Cα sits relative to its spatial (not sequential) neighbors. Aligning 3Di strings finds structural homologs roughly as well as full 3D superposition, but orders of magnitude faster.

Nearest PDB neighbors are the top structural matches found by Foldseek when searching this structure against the entire Protein Data Bank. Each hit reports a TM-score (0 to 1; >0.5 almost always implies the same fold) and an E-value. These are *structural* homologs — they may share no detectable sequence similarity.

— Confidence and disorder —

For AlphaFold models, the B-factor field carries pLDDT — the model's own estimate of local accuracy on a 0–100 scale. Regions with pLDDT<50 should be treated as essentially unmodeled; they often correspond to intrinsically disordered segments.

Crystallographic B-factors measure how much each atom's electron density is smeared out, in Å². They rise in mobile loops and surface residues and fall in the buried interior. In AlphaFold models this column is repurposed to hold pLDDT instead.

Predicted aligned error is AlphaFold's pairwise confidence. Unlike pLDDT (per-residue), PAE is per-residue-pair and captures whether two parts of the structure are correctly placed relative to each other. Units are ångströms of expected positional error.